Protein AF-A0A6B3MFP0-F1 (afdb_monomer_lite)

Structure (mmCIF, N/CA/C/O backbone):
data_AF-A0A6B3MFP0-F1
#
_entry.id   AF-A0A6B3MFP0-F1
#
loop_
_atom_site.group_PDB
_atom_site.id
_atom_site.type_symbol
_atom_site.label_atom_id
_atom_site.label_alt_id
_atom_site.label_comp_id
_atom_site.label_asym_id
_atom_site.label_entity_id
_atom_site.label_seq_id
_atom_site.pdbx_PDB_ins_code
_atom_site.Cartn_x
_atom_site.Cartn_y
_atom_site.Cartn_z
_atom_site.occupancy
_atom_site.B_iso_or_equiv
_atom_site.auth_seq_id
_atom_site.auth_comp_id
_atom_site.auth_asym_id
_atom_site.auth_atom_id
_atom_site.pdbx_PDB_model_num
ATOM 1 N N . MET A 1 1 ? 20.778 16.431 -3.610 1.00 62.56 1 MET A N 1
ATOM 2 C CA . MET A 1 1 ? 19.532 15.793 -4.105 1.00 62.56 1 MET A CA 1
ATOM 3 C C . MET A 1 1 ? 19.276 14.411 -3.496 1.00 62.56 1 MET A C 1
ATOM 5 O O . MET A 1 1 ? 18.129 14.142 -3.174 1.00 62.56 1 MET A O 1
ATOM 9 N N . ALA A 1 2 ? 20.296 13.575 -3.245 1.00 68.88 2 ALA A N 1
ATOM 10 C CA . ALA A 1 2 ? 20.121 12.235 -2.655 1.00 68.88 2 ALA A CA 1
ATOM 11 C C . ALA A 1 2 ? 19.381 12.202 -1.294 1.00 68.88 2 ALA A C 1
ATOM 13 O O . ALA A 1 2 ? 18.531 11.345 -1.082 1.00 68.88 2 ALA A O 1
ATOM 14 N N . CYS A 1 3 ? 19.629 13.173 -0.405 1.00 76.38 3 CYS A N 1
ATOM 15 C CA . CYS A 1 3 ? 18.988 13.218 0.919 1.00 76.38 3 CYS A CA 1
ATOM 16 C C . CYS A 1 3 ? 17.456 13.414 0.845 1.00 76.38 3 CYS A C 1
ATOM 18 O O . CYS A 1 3 ? 16.706 12.756 1.558 1.00 76.38 3 CYS A O 1
ATOM 20 N N . LEU A 1 4 ? 16.974 14.260 -0.075 1.00 81.56 4 LEU A N 1
ATOM 21 C CA . LEU A 1 4 ? 15.541 14.548 -0.231 1.00 81.56 4 LEU A CA 1
ATOM 22 C C . LEU A 1 4 ? 14.772 13.339 -0.783 1.00 81.56 4 LEU A C 1
ATOM 24 O O . LEU A 1 4 ? 13.677 13.033 -0.318 1.00 81.56 4 LEU A O 1
ATOM 28 N N . VAL A 1 5 ? 15.385 12.609 -1.718 1.00 82.81 5 VAL A N 1
ATOM 29 C CA . VAL A 1 5 ? 14.838 11.358 -2.262 1.00 82.81 5 VAL A CA 1
ATOM 30 C C . VAL A 1 5 ? 14.714 10.305 -1.160 1.00 82.81 5 VAL A C 1
ATOM 32 O O . VAL A 1 5 ? 13.679 9.657 -1.037 1.00 82.81 5 VAL A O 1
ATOM 35 N N . GLN A 1 6 ? 15.729 10.172 -0.307 1.00 85.12 6 GLN A N 1
ATOM 36 C CA . GLN A 1 6 ? 15.724 9.190 0.775 1.00 85.12 6 GLN A CA 1
ATOM 37 C C . GLN A 1 6 ? 14.666 9.490 1.848 1.00 85.12 6 GLN A C 1
ATOM 39 O O . GLN A 1 6 ? 13.981 8.573 2.300 1.00 85.12 6 GLN A O 1
ATOM 44 N N . ILE A 1 7 ? 14.471 10.766 2.203 1.00 86.31 7 ILE A N 1
ATOM 45 C CA . ILE A 1 7 ? 13.395 11.192 3.114 1.00 86.31 7 ILE A CA 1
ATOM 46 C C . ILE A 1 7 ? 12.025 10.863 2.516 1.00 86.31 7 ILE A C 1
ATOM 48 O O . ILE A 1 7 ? 11.166 10.332 3.217 1.00 86.31 7 ILE A O 1
ATOM 52 N N . PHE A 1 8 ? 11.830 11.124 1.220 1.00 88.31 8 PHE A N 1
ATOM 53 C CA . PHE A 1 8 ? 10.579 10.807 0.536 1.00 88.31 8 PHE A CA 1
ATOM 54 C C . PHE A 1 8 ? 10.277 9.301 0.560 1.00 88.31 8 PHE A C 1
ATOM 56 O O . PHE A 1 8 ? 9.171 8.908 0.921 1.00 88.31 8 PHE A O 1
ATOM 63 N N . TYR A 1 9 ? 11.262 8.449 0.255 1.00 83.81 9 TYR A N 1
ATOM 64 C CA . TYR A 1 9 ? 11.086 6.993 0.307 1.00 83.81 9 TYR A CA 1
ATOM 65 C C . TYR A 1 9 ? 10.805 6.479 1.721 1.00 83.81 9 TYR A C 1
ATOM 67 O O . TYR A 1 9 ? 9.913 5.653 1.897 1.00 83.81 9 TYR A O 1
ATOM 75 N N . LEU A 1 10 ? 11.517 6.976 2.737 1.00 85.62 10 LEU A N 1
ATOM 76 C CA . LEU A 1 10 ? 11.270 6.593 4.131 1.00 85.62 10 LEU A CA 1
ATOM 77 C C . LEU A 1 10 ? 9.877 7.020 4.602 1.00 85.62 10 LEU A C 1
ATOM 79 O O . LEU A 1 10 ? 9.187 6.230 5.243 1.00 85.62 10 LEU A O 1
ATOM 83 N N . ALA A 1 11 ? 9.444 8.235 4.256 1.00 86.56 11 ALA A N 1
ATOM 84 C CA . ALA A 1 11 ? 8.104 8.719 4.571 1.00 86.56 11 ALA A CA 1
ATOM 85 C C . ALA A 1 11 ? 7.024 7.892 3.863 1.00 86.56 11 ALA A C 1
ATOM 87 O O . ALA A 1 11 ? 6.022 7.537 4.480 1.00 86.56 11 ALA A O 1
ATOM 88 N N . LEU A 1 12 ? 7.249 7.533 2.595 1.00 84.44 12 LEU A N 1
ATOM 89 C CA . LEU A 1 12 ? 6.355 6.674 1.826 1.00 84.44 12 LEU A CA 1
ATOM 90 C C . LEU A 1 12 ? 6.231 5.293 2.486 1.00 84.44 12 LEU A C 1
ATOM 92 O O . LEU A 1 12 ? 5.123 4.877 2.814 1.00 84.44 12 LEU A O 1
ATOM 96 N N . ILE A 1 13 ? 7.355 4.617 2.754 1.00 84.44 13 ILE A N 1
ATOM 97 C CA . ILE A 1 13 ? 7.388 3.298 3.410 1.00 84.44 13 ILE A CA 1
ATOM 98 C C . ILE A 1 13 ? 6.732 3.362 4.794 1.00 84.44 13 ILE A C 1
ATOM 100 O O . ILE A 1 13 ? 5.915 2.505 5.121 1.00 84.44 13 ILE A O 1
ATOM 104 N N . GLY A 1 14 ? 7.041 4.390 5.588 1.00 84.19 14 GLY A N 1
ATOM 105 C CA . GLY A 1 14 ? 6.424 4.608 6.895 1.00 84.19 14 GLY A CA 1
ATOM 106 C C . GLY A 1 14 ? 4.910 4.800 6.799 1.00 84.19 14 GLY A C 1
ATOM 107 O O . GLY A 1 14 ? 4.167 4.186 7.560 1.00 84.19 14 GLY A O 1
ATOM 108 N N . GLY A 1 15 ? 4.441 5.581 5.823 1.00 84.06 15 GLY A N 1
ATOM 109 C CA . GLY A 1 15 ? 3.018 5.754 5.535 1.00 84.06 15 GLY A CA 1
ATOM 110 C C . GLY A 1 15 ? 2.335 4.441 5.150 1.00 84.06 15 GLY A C 1
ATOM 111 O O . GLY A 1 15 ? 1.290 4.121 5.711 1.00 84.06 15 GLY A O 1
ATOM 112 N N . LEU A 1 16 ? 2.947 3.647 4.263 1.00 81.31 16 LEU A N 1
ATOM 113 C CA . LEU A 1 16 ? 2.436 2.326 3.874 1.00 81.31 16 LEU A CA 1
ATOM 114 C C . LEU A 1 16 ? 2.375 1.353 5.064 1.00 81.31 16 LEU A C 1
ATOM 116 O O . LEU A 1 16 ? 1.414 0.604 5.214 1.00 81.31 16 LEU A O 1
ATOM 120 N N . LEU A 1 17 ? 3.382 1.377 5.937 1.00 83.25 17 LEU A N 1
ATOM 121 C CA . LEU A 1 17 ? 3.442 0.500 7.104 1.00 83.25 17 LEU A CA 1
ATOM 122 C C . LEU A 1 17 ? 2.422 0.897 8.181 1.00 83.25 17 LEU A C 1
ATOM 124 O O . LEU A 1 17 ? 1.833 0.035 8.834 1.00 83.25 17 LEU A O 1
ATOM 128 N N . LEU A 1 18 ? 2.190 2.196 8.372 1.00 85.12 18 LEU A N 1
ATOM 129 C CA . LEU A 1 18 ? 1.334 2.711 9.441 1.00 85.12 18 LEU A CA 1
ATOM 130 C C . LEU A 1 18 ? -0.132 2.881 9.036 1.00 85.12 18 LEU A C 1
ATOM 132 O O . LEU A 1 18 ? -0.965 3.102 9.911 1.00 85.12 18 LEU A O 1
ATOM 136 N N . PHE A 1 19 ? -0.470 2.747 7.753 1.00 84.75 19 PHE A N 1
ATOM 137 C CA . PHE A 1 19 ? -1.826 2.979 7.258 1.00 84.75 19 PHE A CA 1
ATOM 138 C C . PHE A 1 19 ? -2.885 2.120 7.971 1.00 84.75 19 PHE A C 1
ATOM 140 O O . PHE A 1 19 ? -3.833 2.654 8.547 1.00 84.75 19 PHE A O 1
ATOM 147 N N . GLY A 1 20 ? -2.696 0.798 8.013 1.00 81.38 20 GLY A N 1
ATOM 148 C CA . GLY A 1 20 ? -3.598 -0.127 8.705 1.00 81.38 20 GLY A CA 1
ATOM 149 C C . GLY A 1 20 ? -3.741 0.138 10.213 1.00 81.38 20 GLY A C 1
ATOM 150 O O . GLY A 1 20 ? -4.869 0.330 10.680 1.00 81.38 20 GLY A O 1
ATOM 151 N N . PRO A 1 21 ? -2.651 0.194 11.006 1.00 80.31 21 PRO A N 1
ATOM 152 C CA . PRO A 1 21 ? -2.760 0.471 12.438 1.00 80.31 21 PRO A CA 1
ATOM 153 C C . PRO A 1 21 ? -3.298 1.878 12.737 1.00 80.31 21 PRO A C 1
ATOM 155 O O . PRO A 1 21 ? -4.040 2.040 13.705 1.00 80.31 21 PRO A O 1
ATOM 158 N N . ALA A 1 22 ? -3.012 2.885 11.904 1.00 85.69 22 ALA A N 1
ATOM 159 C CA . ALA A 1 22 ? -3.589 4.219 12.062 1.00 85.69 22 ALA A CA 1
ATOM 160 C C . ALA A 1 22 ? -5.120 4.190 11.935 1.00 85.69 22 ALA A C 1
ATOM 162 O O . ALA A 1 22 ? -5.812 4.754 12.784 1.00 85.69 22 ALA A O 1
ATOM 163 N N . LEU A 1 23 ? -5.663 3.473 10.942 1.00 80.06 23 LEU A N 1
ATOM 164 C CA . LEU A 1 23 ? -7.112 3.298 10.788 1.00 80.06 23 LEU A CA 1
ATOM 165 C C . LEU A 1 23 ? -7.744 2.605 12.003 1.00 80.06 23 LEU A C 1
ATOM 167 O O . LEU A 1 23 ? -8.809 3.023 12.464 1.00 80.06 23 LEU A O 1
ATOM 171 N N . ALA A 1 24 ? -7.082 1.587 12.561 1.00 82.06 24 ALA A N 1
ATOM 172 C CA . ALA A 1 24 ? -7.558 0.911 13.766 1.00 82.06 24 ALA A CA 1
ATOM 173 C C . ALA A 1 24 ? -7.598 1.853 14.982 1.00 82.06 24 ALA A C 1
ATOM 175 O O . ALA A 1 24 ? -8.607 1.906 15.686 1.00 82.06 24 ALA A O 1
ATOM 176 N N . VAL A 1 25 ? -6.543 2.647 15.204 1.00 83.38 25 VAL A N 1
ATOM 177 C CA . VAL A 1 25 ? -6.499 3.626 16.305 1.00 83.38 25 VAL A CA 1
ATOM 178 C C . VAL A 1 25 ? -7.602 4.675 16.154 1.00 83.38 25 VAL A C 1
ATOM 180 O O . VAL A 1 25 ? -8.296 4.972 17.127 1.00 83.38 25 VAL A O 1
ATOM 183 N N . ILE A 1 26 ? -7.813 5.196 14.943 1.00 82.06 26 ILE A N 1
ATOM 184 C CA . ILE A 1 26 ? -8.884 6.158 14.641 1.00 82.06 26 ILE A CA 1
ATOM 185 C C . ILE A 1 26 ? -10.253 5.547 14.974 1.00 82.06 26 ILE A C 1
ATOM 187 O O . ILE A 1 26 ? -11.048 6.165 15.679 1.00 82.06 26 ILE A O 1
ATOM 191 N N . ALA A 1 27 ? -10.515 4.309 14.550 1.00 77.75 27 ALA A N 1
ATOM 192 C CA . ALA A 1 27 ? -11.785 3.631 14.810 1.00 77.75 27 ALA A CA 1
ATOM 193 C C . ALA A 1 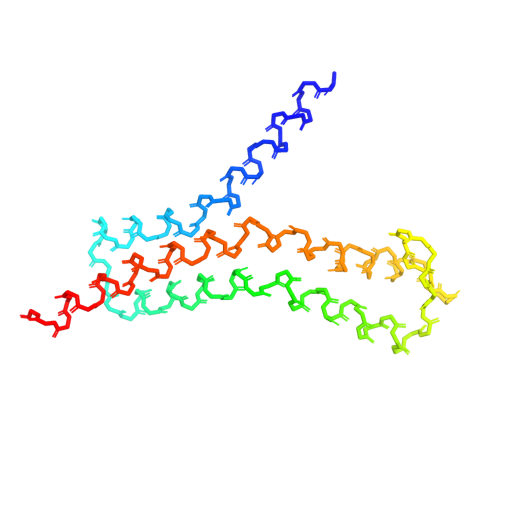27 ? -12.064 3.390 16.306 1.00 77.75 27 ALA A C 1
ATOM 195 O O . ALA A 1 27 ? -13.224 3.448 16.731 1.00 77.75 27 ALA A O 1
ATOM 196 N N . ILE A 1 28 ? -11.017 3.126 17.098 1.00 76.62 28 ILE A N 1
ATOM 197 C CA . ILE A 1 28 ? -11.102 2.970 18.557 1.00 76.62 28 ILE A CA 1
ATOM 198 C C . ILE A 1 28 ? -11.386 4.322 19.217 1.00 76.62 28 ILE A C 1
ATOM 200 O O . ILE A 1 28 ? -12.313 4.435 20.017 1.00 76.62 28 ILE A O 1
ATOM 204 N N . LYS A 1 29 ? -10.610 5.356 18.870 1.00 81.31 29 LYS A N 1
ATOM 205 C CA . LYS A 1 29 ? -10.684 6.680 19.507 1.00 81.31 29 LYS A CA 1
ATOM 206 C C . LYS A 1 29 ? -11.976 7.429 19.188 1.00 81.31 29 LYS A C 1
ATOM 208 O O . LYS A 1 29 ? -12.506 8.095 20.069 1.00 81.31 29 LYS A O 1
ATOM 213 N N . LEU A 1 30 ? -12.493 7.311 17.965 1.00 73.50 30 LEU A N 1
ATOM 214 C CA . LEU A 1 30 ? -13.695 8.029 17.527 1.00 73.50 30 LEU A CA 1
ATOM 215 C C . LEU A 1 30 ? -15.012 7.287 17.808 1.00 73.50 30 LEU A C 1
ATOM 217 O O . LEU A 1 30 ? -16.059 7.738 17.354 1.00 73.50 30 LEU A O 1
ATOM 221 N N . ALA A 1 31 ? -14.987 6.163 18.539 1.00 69.69 31 ALA A N 1
ATOM 222 C CA . ALA A 1 31 ? -16.181 5.376 18.878 1.00 69.69 31 ALA A CA 1
ATOM 223 C C . ALA A 1 31 ? -17.111 5.126 17.670 1.00 69.69 31 ALA A C 1
ATOM 225 O O . ALA A 1 31 ? -18.336 5.138 17.792 1.00 69.69 31 ALA A O 1
ATOM 226 N N . LEU A 1 32 ? -16.511 4.892 16.496 1.00 73.50 32 LEU A N 1
ATOM 227 C CA . LEU A 1 32 ? -17.220 4.823 15.222 1.00 73.50 32 LEU A CA 1
ATOM 228 C C . LEU A 1 32 ? -18.345 3.781 15.251 1.00 73.50 32 LEU A C 1
ATOM 230 O O . LEU A 1 32 ? -18.211 2.710 15.865 1.00 73.50 32 LEU A O 1
ATOM 234 N N . ALA A 1 33 ? -19.435 4.089 14.545 1.00 80.69 33 ALA A N 1
ATOM 235 C CA . ALA A 1 33 ? -20.560 3.181 14.389 1.00 80.69 33 ALA A CA 1
ATOM 236 C C . ALA A 1 33 ? -20.092 1.835 13.808 1.00 80.69 33 ALA A C 1
ATOM 238 O O . ALA A 1 33 ? -19.215 1.780 12.942 1.00 80.69 33 ALA A O 1
ATOM 239 N N . THR A 1 34 ? -20.698 0.742 14.276 1.00 82.25 34 THR A N 1
ATOM 240 C CA . THR A 1 34 ? -20.410 -0.632 13.839 1.00 82.25 34 THR A CA 1
ATOM 241 C C . THR A 1 34 ? -20.337 -0.801 12.311 1.00 82.25 34 THR A C 1
ATOM 243 O O . THR A 1 34 ? -19.355 -1.390 11.858 1.00 82.25 34 THR A O 1
ATOM 246 N N . PRO A 1 35 ? -21.258 -0.249 11.486 1.00 84.06 35 PRO A N 1
ATOM 247 C CA . PRO A 1 35 ? -21.147 -0.373 10.028 1.00 84.06 35 PRO A CA 1
ATOM 248 C C . PRO A 1 35 ? -19.885 0.285 9.454 1.00 84.06 35 PRO A C 1
ATOM 250 O O . PRO A 1 35 ? -19.285 -0.246 8.524 1.00 84.06 35 PRO A O 1
ATOM 253 N N . VAL A 1 36 ? -19.422 1.397 10.034 1.00 85.62 36 VAL A N 1
ATOM 254 C CA . VAL A 1 36 ? -18.214 2.091 9.560 1.00 85.62 36 VAL A CA 1
ATOM 255 C C . VAL A 1 36 ? -16.956 1.293 9.904 1.00 85.62 36 VAL A C 1
ATOM 257 O O . VAL A 1 36 ? -16.026 1.239 9.107 1.00 85.62 36 VAL A O 1
ATOM 260 N N . LYS A 1 37 ? -16.932 0.607 11.052 1.00 85.00 37 LYS A N 1
ATOM 261 C CA . LYS A 1 37 ? -15.832 -0.303 11.421 1.00 85.00 37 LYS A CA 1
ATOM 262 C C . LYS A 1 37 ? -15.724 -1.492 10.467 1.00 85.00 37 LYS A C 1
ATOM 264 O O . LYS A 1 37 ? -14.616 -1.857 10.089 1.00 85.00 37 LYS A O 1
ATOM 269 N N . VAL A 1 38 ? -16.856 -2.061 10.048 1.00 85.56 38 VAL A N 1
ATOM 270 C CA . VAL A 1 38 ? -16.889 -3.132 9.035 1.00 85.56 38 VAL A CA 1
ATOM 271 C C . VAL A 1 38 ? -16.431 -2.607 7.672 1.00 85.56 38 VAL A C 1
ATOM 273 O O . VAL A 1 38 ? -15.651 -3.266 6.990 1.00 85.56 38 VAL A O 1
ATOM 276 N N . PHE A 1 39 ? -16.839 -1.394 7.298 1.00 88.69 39 PHE A N 1
ATOM 277 C CA . PHE A 1 39 ? -16.363 -0.749 6.074 1.00 88.69 39 PHE A CA 1
ATOM 278 C C . PHE A 1 39 ? -14.840 -0.517 6.091 1.00 88.69 39 PHE A C 1
ATOM 280 O O . PHE A 1 39 ? -14.148 -0.868 5.137 1.00 88.69 39 PHE A O 1
ATOM 287 N N . LEU A 1 40 ? -14.299 -0.014 7.206 1.00 86.75 40 LEU A N 1
ATOM 288 C CA . LEU A 1 40 ? -12.856 0.152 7.425 1.00 86.75 40 LEU A CA 1
ATOM 289 C C . LEU A 1 40 ? -12.101 -1.180 7.379 1.00 86.75 40 LEU A C 1
ATOM 291 O O . LEU A 1 40 ? -11.007 -1.240 6.824 1.00 86.75 40 LEU A O 1
ATOM 295 N N . LEU A 1 41 ? -12.690 -2.248 7.923 1.00 88.19 41 LEU A N 1
ATOM 296 C CA . LEU A 1 41 ? -12.121 -3.593 7.853 1.00 88.19 41 LEU A CA 1
ATOM 297 C C . LEU A 1 41 ? -11.991 -4.044 6.395 1.00 88.19 41 LEU A C 1
ATOM 299 O O . LEU A 1 41 ? -10.935 -4.529 5.996 1.00 88.19 41 LEU A O 1
ATOM 303 N N . GLY A 1 42 ? -13.030 -3.811 5.588 1.00 88.12 42 GLY A N 1
ATOM 304 C CA . GLY A 1 42 ? -12.985 -4.032 4.146 1.00 88.12 42 GLY A CA 1
ATOM 305 C C . GLY A 1 42 ? -11.834 -3.270 3.488 1.00 88.12 42 GLY A C 1
ATOM 306 O O . GLY A 1 42 ? -11.041 -3.874 2.772 1.00 88.12 42 GLY A O 1
ATOM 307 N N . ILE A 1 43 ? -11.683 -1.975 3.786 1.00 89.69 43 ILE A N 1
ATOM 308 C CA . ILE A 1 43 ? -10.580 -1.154 3.258 1.00 89.69 43 ILE A CA 1
ATOM 309 C C . ILE A 1 43 ? -9.213 -1.735 3.644 1.00 89.69 43 ILE A C 1
ATOM 311 O O . ILE A 1 43 ? -8.351 -1.834 2.776 1.00 89.69 43 ILE A O 1
ATOM 315 N N . CYS A 1 44 ? -9.006 -2.159 4.895 1.00 88.06 44 CYS A N 1
ATOM 316 C CA . CYS A 1 44 ? -7.745 -2.777 5.328 1.00 88.06 44 CYS A CA 1
ATOM 317 C C . CYS A 1 44 ? -7.428 -4.067 4.556 1.00 88.06 44 CYS A C 1
ATOM 319 O O . CYS A 1 44 ? -6.284 -4.273 4.146 1.00 88.06 44 CYS A O 1
ATOM 321 N N . VAL A 1 45 ? -8.433 -4.917 4.324 1.00 89.75 45 VAL A N 1
ATOM 322 C CA . VAL A 1 45 ? -8.271 -6.149 3.536 1.00 89.75 45 VAL A CA 1
ATOM 323 C C . VAL A 1 45 ? -7.956 -5.817 2.078 1.00 89.75 45 VAL A C 1
ATOM 325 O O . VAL A 1 45 ? -6.968 -6.311 1.538 1.00 89.75 45 VAL A O 1
ATOM 328 N N . PHE A 1 46 ? -8.738 -4.940 1.444 1.00 90.62 46 PHE A N 1
ATOM 329 C CA . PHE A 1 46 ? -8.490 -4.514 0.065 1.00 90.62 46 PHE A CA 1
ATOM 330 C C . PHE A 1 46 ? -7.109 -3.883 -0.097 1.00 90.62 46 PHE A C 1
ATOM 332 O O . PHE A 1 46 ? -6.402 -4.201 -1.050 1.00 90.62 46 PHE A O 1
ATOM 339 N N . TYR A 1 47 ? -6.695 -3.047 0.853 1.00 88.31 47 TYR A N 1
ATOM 340 C CA . TYR A 1 47 ? -5.374 -2.436 0.881 1.00 88.31 47 TYR A CA 1
ATOM 341 C C . TYR A 1 47 ? -4.257 -3.487 0.884 1.00 88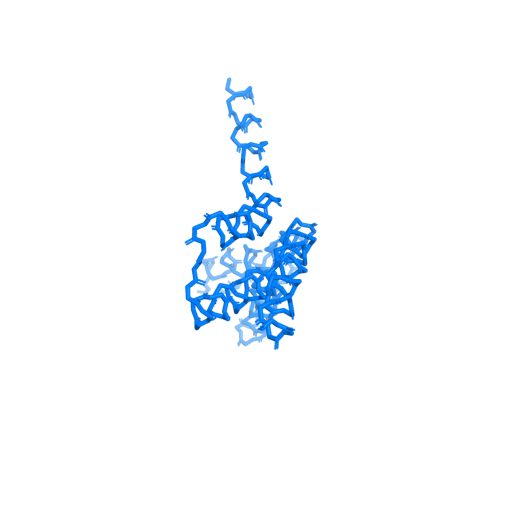.31 47 TYR A C 1
ATOM 343 O O . TYR A 1 47 ? -3.364 -3.419 0.040 1.00 88.31 47 TYR A O 1
ATOM 351 N N . GLY A 1 48 ? -4.342 -4.497 1.756 1.00 87.50 48 GLY A N 1
ATOM 352 C CA . GLY A 1 48 ? -3.334 -5.557 1.847 1.00 87.50 48 GLY A CA 1
ATOM 353 C C . GLY A 1 48 ? -3.251 -6.464 0.611 1.00 87.50 48 GLY A C 1
ATOM 354 O O . GLY A 1 48 ? -2.158 -6.880 0.235 1.00 87.50 48 GLY A O 1
ATOM 355 N N . ILE A 1 49 ? -4.379 -6.761 -0.045 1.00 90.12 49 ILE A N 1
ATOM 356 C CA . ILE A 1 49 ? -4.410 -7.667 -1.213 1.00 90.12 49 ILE A CA 1
ATOM 357 C C . ILE A 1 49 ? -4.188 -6.898 -2.534 1.00 90.12 49 ILE A C 1
ATOM 359 O O . ILE A 1 49 ? -3.754 -7.479 -3.528 1.00 90.12 49 ILE A O 1
ATOM 363 N N . SER A 1 50 ? -4.407 -5.578 -2.562 1.00 90.69 50 SER A N 1
ATOM 364 C CA . SER A 1 50 ? -4.219 -4.736 -3.754 1.00 90.69 50 SER A CA 1
ATOM 365 C C . SER A 1 50 ? -2.897 -4.936 -4.522 1.00 90.69 50 SER A C 1
ATOM 367 O O . SER A 1 50 ? -2.979 -5.090 -5.743 1.00 90.69 50 SER A O 1
ATOM 369 N N . PRO A 1 51 ? -1.697 -5.015 -3.901 1.00 88.25 51 PRO A N 1
ATOM 370 C CA . PRO A 1 51 ? -0.458 -5.253 -4.650 1.00 88.25 51 PRO A CA 1
ATOM 371 C C . PRO A 1 51 ? -0.435 -6.616 -5.348 1.00 88.25 51 PRO A C 1
ATOM 373 O O . PRO A 1 51 ? 0.112 -6.732 -6.443 1.00 88.25 51 PRO A O 1
ATOM 376 N N . LEU A 1 52 ? -1.061 -7.638 -4.754 1.00 90.44 52 LEU A N 1
ATOM 377 C CA . LEU A 1 52 ? -1.201 -8.955 -5.375 1.00 90.44 52 LEU A CA 1
ATOM 378 C C . LEU A 1 52 ? -2.171 -8.908 -6.558 1.00 90.44 52 LEU A C 1
ATOM 380 O O . LEU A 1 52 ? -1.860 -9.472 -7.605 1.00 90.44 52 LEU A O 1
ATOM 384 N N . LEU A 1 53 ? -3.315 -8.221 -6.423 1.00 91.31 53 LEU A N 1
ATOM 385 C CA . LEU A 1 53 ? -4.255 -8.054 -7.540 1.00 91.31 53 LEU A CA 1
ATOM 386 C C . LEU A 1 53 ? -3.609 -7.306 -8.704 1.00 91.31 53 LEU A C 1
ATOM 388 O O . LEU A 1 53 ? -3.784 -7.707 -9.852 1.00 91.31 53 LEU A O 1
ATOM 392 N N . LEU A 1 54 ? -2.859 -6.239 -8.419 1.00 91.62 54 LEU A N 1
ATOM 393 C CA . LEU A 1 54 ? -2.153 -5.477 -9.446 1.00 91.62 54 LEU A CA 1
ATOM 394 C C . LEU A 1 54 ? -1.113 -6.341 -10.157 1.00 91.62 54 LEU A C 1
ATOM 396 O O . LEU A 1 54 ? -1.089 -6.357 -11.386 1.00 91.62 54 LEU A O 1
ATOM 400 N N . ALA A 1 55 ? -0.319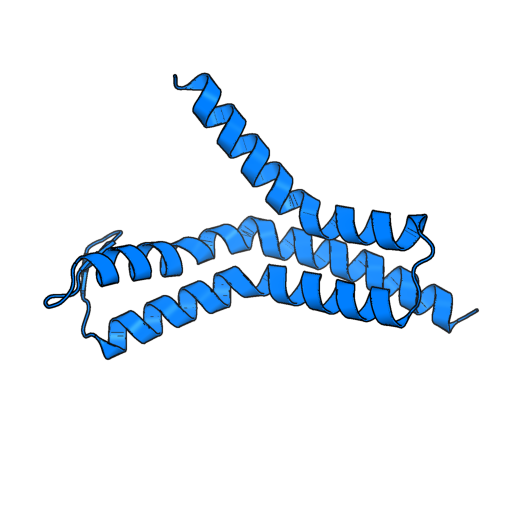 -7.113 -9.415 1.00 91.12 55 ALA A N 1
ATOM 401 C CA . ALA A 1 55 ? 0.682 -7.991 -10.009 1.00 91.12 55 ALA A CA 1
ATOM 402 C C . ALA A 1 55 ? 0.051 -9.103 -10.857 1.00 91.12 55 ALA A C 1
ATOM 404 O O . ALA A 1 55 ? 0.487 -9.353 -11.982 1.00 91.12 55 ALA A O 1
ATOM 405 N N . TRP A 1 56 ? -1.020 -9.729 -10.363 1.00 92.44 56 TRP A N 1
ATOM 406 C CA . TRP A 1 56 ? -1.772 -10.730 -11.119 1.00 92.44 56 TRP A CA 1
ATOM 407 C C . TRP A 1 56 ? -2.396 -10.134 -12.385 1.00 92.44 56 TRP A C 1
ATOM 409 O O . TRP A 1 56 ? -2.325 -10.731 -13.464 1.00 92.44 56 TRP A O 1
ATOM 419 N N . GLY A 1 57 ? -2.994 -8.947 -12.264 1.00 91.88 57 GLY A N 1
ATOM 420 C CA . GLY A 1 57 ? -3.562 -8.198 -13.379 1.00 91.88 57 GLY A CA 1
ATOM 421 C C . GLY A 1 57 ? -2.505 -7.899 -14.437 1.00 91.88 57 GLY A C 1
ATOM 422 O O . GLY A 1 57 ? -2.699 -8.245 -15.598 1.00 91.88 57 GLY A O 1
ATOM 423 N N . GLY A 1 58 ? -1.350 -7.366 -14.030 1.00 90.38 58 GLY A N 1
ATOM 424 C CA . GLY A 1 58 ? -0.216 -7.098 -14.916 1.00 90.38 58 GLY A CA 1
ATOM 425 C C . GLY A 1 58 ? 0.246 -8.345 -15.672 1.00 90.38 58 GLY A C 1
ATOM 426 O O . GLY A 1 58 ? 0.350 -8.319 -16.896 1.00 90.38 58 GLY A O 1
ATOM 427 N N . LEU A 1 59 ? 0.429 -9.470 -14.975 1.00 89.81 59 LEU A N 1
ATOM 428 C CA . LEU A 1 59 ? 0.810 -10.745 -15.598 1.00 89.81 59 LEU A CA 1
ATOM 429 C C . LEU A 1 59 ? -0.248 -11.276 -16.574 1.00 89.81 59 LEU A C 1
ATOM 431 O O . LEU A 1 59 ? 0.091 -11.858 -17.606 1.00 89.81 59 LEU A O 1
ATOM 435 N N . SER A 1 60 ? -1.531 -11.091 -16.263 1.00 91.56 60 SER A N 1
ATOM 436 C CA . SER A 1 60 ? -2.629 -11.506 -17.144 1.00 91.56 60 SER A CA 1
ATOM 437 C C . SER A 1 60 ? -2.679 -10.645 -18.408 1.00 91.56 60 SER A C 1
ATOM 439 O O . SER A 1 60 ? -2.823 -11.181 -19.505 1.00 91.56 60 SER A O 1
ATOM 441 N N . LEU A 1 61 ? -2.474 -9.331 -18.272 1.00 89.19 61 LEU A N 1
ATOM 442 C CA . LEU A 1 61 ? -2.343 -8.414 -19.404 1.00 89.19 61 LEU A CA 1
ATOM 443 C C . LEU A 1 61 ? -1.120 -8.762 -20.262 1.00 89.19 61 LEU A C 1
ATOM 445 O O . LEU A 1 61 ? -1.240 -8.821 -21.481 1.00 89.19 61 LEU A O 1
ATOM 449 N N . ALA A 1 62 ? 0.027 -9.075 -19.651 1.00 88.81 62 ALA A N 1
ATOM 450 C CA . ALA A 1 62 ? 1.223 -9.493 -20.384 1.00 88.81 62 ALA A CA 1
ATOM 451 C C . ALA A 1 62 ? 0.945 -10.687 -21.308 1.00 88.81 62 ALA A C 1
ATOM 453 O O . ALA A 1 62 ? 1.373 -10.692 -22.460 1.00 88.81 62 ALA A O 1
ATOM 454 N N . LYS A 1 63 ? 0.185 -11.676 -20.817 1.00 88.44 63 LYS A N 1
ATOM 455 C CA . LYS A 1 63 ? -0.216 -12.851 -21.604 1.00 88.44 63 LYS A CA 1
ATOM 456 C C . LYS A 1 63 ? -1.177 -12.495 -22.735 1.00 88.44 63 LYS A C 1
ATOM 458 O O . LYS A 1 63 ? -0.993 -12.988 -23.840 1.00 88.44 63 LYS A O 1
ATOM 463 N N . LEU A 1 64 ? -2.177 -11.652 -22.466 1.00 90.25 64 LEU A N 1
ATOM 464 C CA . LEU A 1 64 ? -3.177 -11.240 -23.459 1.00 90.25 64 LEU A CA 1
ATOM 465 C C . LEU A 1 64 ? -2.564 -10.455 -24.624 1.00 90.25 64 LEU A C 1
ATOM 467 O O . LEU A 1 64 ? -2.984 -10.626 -25.762 1.00 90.25 64 LEU A O 1
ATOM 471 N N . PHE A 1 65 ? -1.565 -9.620 -24.343 1.00 88.69 65 PHE A N 1
ATOM 472 C CA . PHE A 1 65 ? -0.909 -8.769 -25.339 1.00 88.69 65 PHE A CA 1
ATOM 473 C C . PHE A 1 65 ? 0.427 -9.337 -25.841 1.00 88.69 65 PHE A C 1
ATOM 475 O O . PHE A 1 65 ? 1.203 -8.614 -26.461 1.00 88.69 65 PHE A O 1
ATOM 482 N N . HIS A 1 66 ? 0.713 -10.617 -25.562 1.00 87.88 66 HIS A N 1
ATOM 483 C CA . HIS A 1 66 ? 1.946 -11.304 -25.968 1.00 87.88 66 HIS A CA 1
ATOM 484 C C . HIS A 1 66 ? 3.236 -10.531 -25.624 1.00 87.88 66 HIS A C 1
ATOM 486 O O . HIS A 1 66 ? 4.228 -10.581 -26.353 1.00 87.88 66 HIS A O 1
ATOM 492 N N . CYS A 1 67 ? 3.233 -9.812 -24.499 1.00 86.62 67 CYS A N 1
ATOM 493 C CA . CYS A 1 67 ? 4.383 -9.037 -24.055 1.00 86.62 67 CYS A CA 1
ATOM 494 C C . CYS A 1 67 ? 5.485 -9.971 -23.537 1.00 86.62 67 CYS A C 1
ATOM 496 O O . CYS A 1 67 ? 5.224 -10.884 -22.750 1.00 86.62 67 CYS A O 1
ATOM 498 N N . GLN A 1 68 ? 6.730 -9.722 -23.938 1.00 87.50 68 GLN A N 1
ATOM 499 C CA . GLN A 1 68 ? 7.890 -10.465 -23.455 1.00 87.50 68 GLN A CA 1
ATOM 500 C C . GLN A 1 68 ? 8.460 -9.835 -22.186 1.00 87.50 68 GLN A C 1
ATOM 502 O O . GLN A 1 68 ? 8.553 -8.614 -22.058 1.00 87.50 68 GLN A O 1
ATOM 507 N N . ALA A 1 69 ? 8.874 -10.682 -21.245 1.00 84.56 69 ALA A N 1
ATOM 508 C CA . ALA A 1 69 ? 9.617 -10.255 -20.069 1.00 84.56 69 ALA A CA 1
ATOM 509 C C . ALA A 1 69 ? 11.103 -10.115 -20.432 1.00 84.56 69 ALA A C 1
ATOM 511 O O . ALA A 1 69 ? 11.794 -11.108 -20.656 1.00 84.56 69 ALA A O 1
ATOM 512 N N . SER A 1 70 ? 11.592 -8.881 -20.478 1.00 81.50 70 SER A N 1
ATOM 513 C CA . SER A 1 70 ? 13.003 -8.554 -20.654 1.00 81.50 70 SER A CA 1
ATOM 514 C C . SER A 1 70 ? 13.591 -8.160 -19.299 1.00 81.50 70 SER A C 1
ATOM 516 O O . SER A 1 70 ? 13.521 -7.001 -18.897 1.00 81.50 70 SER A O 1
ATOM 518 N N . SER A 1 71 ? 14.155 -9.150 -18.598 1.00 78.94 71 SER A N 1
ATOM 519 C CA . SER A 1 71 ? 14.794 -9.059 -17.271 1.00 78.94 71 SER A CA 1
ATOM 520 C C . SER A 1 71 ? 13.938 -8.423 -16.166 1.00 78.94 71 SER A C 1
ATOM 522 O O . SER A 1 71 ? 13.359 -9.140 -15.355 1.00 78.94 71 SER A O 1
ATOM 524 N N . ILE A 1 72 ? 13.872 -7.094 -16.122 1.00 79.44 72 ILE A N 1
ATOM 525 C CA . ILE A 1 72 ? 13.145 -6.302 -15.121 1.00 79.44 72 ILE A CA 1
ATOM 526 C C . ILE A 1 72 ? 11.972 -5.510 -15.714 1.00 79.44 72 ILE A C 1
ATOM 528 O O . ILE A 1 72 ? 11.227 -4.889 -14.960 1.00 79.44 72 ILE A O 1
ATOM 532 N N . THR A 1 73 ? 11.800 -5.513 -17.039 1.00 85.25 73 THR A N 1
ATOM 533 C CA . THR A 1 73 ? 10.723 -4.795 -17.732 1.00 85.25 73 THR A CA 1
ATOM 534 C C . THR A 1 73 ? 9.950 -5.710 -18.675 1.00 85.25 73 THR A C 1
ATOM 536 O O . THR A 1 73 ? 10.472 -6.678 -19.221 1.00 85.25 73 THR A O 1
ATOM 539 N N . PHE A 1 74 ? 8.676 -5.400 -18.880 1.00 86.12 74 PHE A N 1
ATOM 540 C CA . PHE A 1 74 ? 7.853 -6.017 -19.912 1.00 86.12 74 PHE A CA 1
ATOM 541 C C . PHE A 1 74 ? 7.910 -5.171 -21.180 1.00 86.12 74 PHE A C 1
ATOM 543 O O . PHE A 1 74 ? 7.713 -3.956 -21.139 1.00 86.12 74 PHE A O 1
ATOM 550 N N . GLN A 1 75 ? 8.165 -5.820 -22.311 1.00 87.25 75 GLN A N 1
ATOM 551 C CA . GLN A 1 75 ? 8.160 -5.211 -23.634 1.00 87.25 75 GLN A CA 1
ATOM 552 C C . GLN A 1 75 ? 6.994 -5.780 -24.436 1.00 87.25 75 GLN A C 1
ATOM 554 O O . GLN A 1 75 ? 6.904 -6.988 -24.646 1.00 87.25 75 GLN A O 1
ATOM 559 N N . CYS A 1 76 ? 6.094 -4.905 -24.876 1.00 87.19 76 CYS A N 1
ATOM 560 C CA . CYS A 1 76 ? 4.990 -5.275 -25.755 1.00 87.19 76 CYS A CA 1
ATOM 561 C C . CYS A 1 76 ? 5.308 -4.771 -27.172 1.00 87.19 76 CYS A C 1
ATOM 563 O O . CYS A 1 76 ? 5.625 -3.585 -27.307 1.00 87.19 76 CYS A O 1
ATOM 565 N N . PRO A 1 77 ? 5.231 -5.628 -28.207 1.00 81.19 77 PRO A N 1
ATOM 566 C CA . PRO A 1 77 ? 5.657 -5.285 -29.566 1.00 81.19 77 PRO A CA 1
ATOM 567 C C . PRO A 1 77 ? 4.834 -4.142 -30.176 1.00 81.19 77 PRO A C 1
ATOM 569 O O . PRO A 1 77 ? 5.393 -3.277 -30.843 1.00 81.19 77 PRO A O 1
ATOM 572 N N . ASP A 1 78 ? 3.533 -4.092 -29.883 1.00 81.50 78 ASP A N 1
ATOM 573 C CA . ASP A 1 78 ? 2.626 -3.097 -30.463 1.00 81.50 78 ASP A CA 1
ATOM 574 C C . ASP A 1 78 ? 2.524 -1.801 -29.642 1.00 81.50 78 ASP A C 1
ATOM 576 O O . ASP A 1 78 ? 2.121 -0.759 -30.160 1.00 81.50 78 ASP A O 1
ATOM 580 N N . GLN A 1 79 ? 2.829 -1.846 -28.337 1.00 85.94 79 GLN A N 1
ATOM 581 C CA . GLN A 1 79 ? 2.518 -0.756 -27.401 1.00 85.94 79 GLN A CA 1
ATOM 582 C C . GLN A 1 79 ? 3.563 -0.625 -26.276 1.00 85.94 79 GLN A C 1
ATOM 584 O O . GLN A 1 79 ? 3.416 -1.235 -25.212 1.00 85.94 79 GLN A O 1
ATOM 589 N N . PRO A 1 80 ? 4.596 0.225 -26.431 1.00 84.12 80 PRO A N 1
ATOM 590 C CA . PRO A 1 80 ? 5.656 0.362 -25.426 1.00 84.12 80 PRO A CA 1
ATOM 591 C C . PRO A 1 80 ? 5.157 0.949 -24.094 1.00 84.12 80 PRO A C 1
ATOM 593 O O . PRO A 1 80 ? 5.668 0.599 -23.029 1.00 84.12 80 PRO A O 1
ATOM 596 N N . TRP A 1 81 ? 4.123 1.798 -24.126 1.00 87.06 81 TRP A N 1
ATOM 597 C CA . TRP A 1 81 ? 3.508 2.354 -22.914 1.00 87.06 81 TRP A CA 1
ATOM 598 C C . TRP A 1 81 ? 2.855 1.265 -22.047 1.00 87.06 81 TRP A C 1
ATOM 600 O O . TRP A 1 81 ? 2.926 1.330 -20.818 1.00 87.06 81 TRP A O 1
ATOM 610 N N . LEU A 1 82 ? 2.278 0.239 -22.683 1.00 88.19 82 LEU A N 1
ATOM 611 C CA . LEU A 1 82 ? 1.623 -0.878 -22.011 1.00 88.19 82 LEU A CA 1
ATOM 612 C C . LEU A 1 82 ? 2.651 -1.756 -21.291 1.00 88.19 82 LEU A C 1
ATOM 614 O O . LEU A 1 82 ? 2.429 -2.163 -20.154 1.00 88.19 82 LEU A O 1
ATOM 618 N N . GLY A 1 83 ? 3.815 -1.966 -21.910 1.00 87.44 83 GLY A N 1
ATOM 619 C CA . GLY A 1 83 ? 4.935 -2.675 -21.291 1.00 87.44 83 GLY A CA 1
ATOM 620 C C . GLY A 1 83 ? 5.425 -1.997 -20.007 1.00 87.44 83 GLY A C 1
ATOM 621 O O . GLY A 1 83 ? 5.607 -2.656 -18.979 1.00 87.44 83 GLY A O 1
ATOM 622 N N . ASN A 1 84 ? 5.544 -0.664 -20.015 1.00 89.31 84 ASN A N 1
ATOM 623 C CA . ASN A 1 84 ? 5.901 0.091 -18.811 1.00 89.31 84 ASN A CA 1
ATOM 624 C C . ASN A 1 84 ? 4.818 -0.026 -17.723 1.00 89.31 84 ASN A C 1
ATOM 626 O O . ASN A 1 84 ? 5.135 -0.283 -16.564 1.00 89.31 84 ASN A O 1
ATO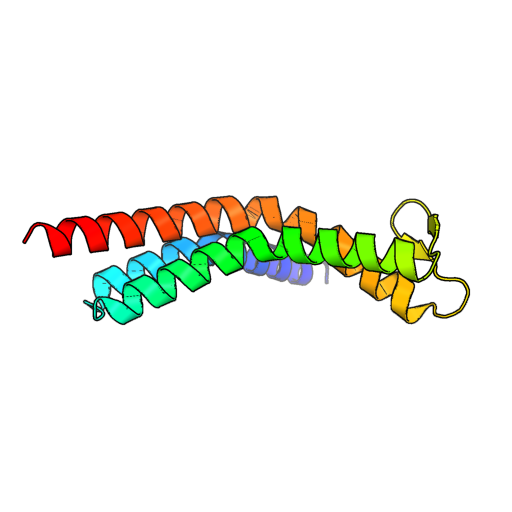M 630 N N . LEU A 1 85 ? 3.536 0.086 -18.089 1.00 89.69 85 LEU A N 1
ATOM 631 C CA . LEU A 1 85 ? 2.427 -0.077 -17.144 1.00 89.69 85 LEU A CA 1
ATOM 632 C C . LEU A 1 85 ? 2.425 -1.473 -16.499 1.00 89.69 85 LEU A C 1
ATOM 634 O O . LEU A 1 85 ? 2.371 -1.584 -15.276 1.00 89.69 85 LEU A O 1
ATOM 638 N N . ILE A 1 86 ? 2.548 -2.534 -17.301 1.00 90.38 86 ILE A N 1
ATOM 639 C CA . ILE A 1 86 ? 2.610 -3.924 -16.825 1.00 90.38 86 ILE A CA 1
ATOM 640 C C . ILE A 1 86 ? 3.820 -4.139 -15.911 1.00 90.38 86 ILE A C 1
ATOM 642 O O . ILE A 1 86 ? 3.712 -4.839 -14.902 1.00 90.38 86 ILE A O 1
ATOM 646 N N . THR A 1 87 ? 4.956 -3.515 -16.231 1.00 90.06 87 THR A N 1
ATOM 647 C CA . THR A 1 87 ? 6.150 -3.542 -15.379 1.00 90.06 87 THR A CA 1
ATOM 648 C C . THR A 1 87 ? 5.841 -2.975 -14.001 1.00 90.06 87 THR A C 1
ATOM 650 O O . THR A 1 87 ? 6.078 -3.653 -13.005 1.00 90.06 87 THR A O 1
ATOM 653 N N . TRP A 1 88 ? 5.239 -1.786 -13.929 1.00 88.62 88 TRP A N 1
ATOM 654 C CA . TRP A 1 88 ? 4.844 -1.167 -12.661 1.00 88.62 88 TRP A CA 1
ATOM 655 C C . TRP A 1 88 ? 3.809 -1.991 -11.893 1.00 88.62 88 TRP A C 1
ATOM 657 O O . TRP A 1 88 ? 3.957 -2.190 -10.688 1.00 88.62 88 TRP A O 1
ATOM 667 N N . MET A 1 89 ? 2.794 -2.519 -12.582 1.00 88.75 89 MET A N 1
ATOM 668 C CA . MET A 1 89 ? 1.776 -3.382 -11.975 1.00 88.75 89 MET A CA 1
ATOM 669 C C . MET A 1 89 ? 2.391 -4.653 -11.392 1.00 88.75 89 MET A C 1
ATOM 671 O O . MET A 1 89 ? 2.073 -5.033 -10.269 1.00 88.75 89 MET A O 1
ATOM 675 N N . THR A 1 90 ? 3.315 -5.280 -12.120 1.00 87.19 90 THR A N 1
ATOM 676 C CA . THR A 1 90 ? 4.025 -6.469 -11.645 1.00 87.19 90 THR A CA 1
ATOM 677 C C . THR A 1 90 ? 4.930 -6.110 -10.477 1.00 87.19 90 THR A C 1
ATOM 679 O O . THR A 1 90 ? 4.912 -6.803 -9.468 1.00 87.19 90 THR A O 1
ATOM 682 N N . PHE A 1 91 ? 5.669 -5.001 -10.550 1.00 87.50 91 PHE A N 1
ATOM 683 C CA . PHE A 1 91 ? 6.563 -4.548 -9.484 1.00 87.50 91 PHE A CA 1
ATOM 684 C C . PHE A 1 91 ? 5.820 -4.167 -8.194 1.00 87.50 91 PHE A C 1
ATOM 686 O O . PHE A 1 91 ? 6.392 -4.270 -7.109 1.00 87.50 91 PHE A O 1
ATOM 693 N N . ALA A 1 92 ? 4.528 -3.830 -8.280 1.00 87.12 92 ALA A N 1
ATOM 694 C CA . ALA A 1 92 ? 3.681 -3.550 -7.122 1.00 87.12 92 ALA A CA 1
ATOM 695 C C . ALA A 1 92 ? 3.647 -4.699 -6.095 1.00 87.12 92 ALA A C 1
ATOM 697 O O . ALA A 1 92 ? 3.421 -4.427 -4.916 1.00 87.12 92 ALA A O 1
ATOM 698 N N . HIS A 1 93 ? 3.943 -5.950 -6.486 1.00 86.12 93 HIS A N 1
ATOM 699 C CA . HIS A 1 93 ? 4.037 -7.073 -5.544 1.00 86.12 93 HIS A CA 1
ATOM 700 C C . HIS A 1 93 ? 5.060 -6.843 -4.420 1.00 86.12 93 HIS A C 1
ATOM 702 O O . HIS A 1 93 ? 4.849 -7.326 -3.314 1.00 86.12 93 HIS A O 1
ATOM 708 N N . TRP A 1 94 ? 6.126 -6.064 -4.644 1.00 85.50 94 TRP A N 1
ATOM 709 C CA . TRP A 1 94 ? 7.073 -5.697 -3.582 1.00 85.50 94 TRP A CA 1
ATOM 710 C C . TRP A 1 94 ? 6.407 -4.881 -2.471 1.00 85.50 94 TRP A C 1
ATOM 712 O O . TRP A 1 94 ? 6.762 -5.010 -1.300 1.00 85.50 94 TRP A O 1
ATOM 722 N N . GLY A 1 95 ? 5.384 -4.093 -2.811 1.00 84.12 95 GLY A N 1
ATOM 723 C CA . GLY A 1 95 ? 4.563 -3.371 -1.842 1.00 84.12 95 GLY A CA 1
ATOM 724 C C . GLY A 1 95 ? 3.793 -4.294 -0.894 1.00 84.12 95 GLY A C 1
ATOM 725 O O . GLY A 1 95 ? 3.430 -3.870 0.205 1.00 84.12 95 GLY A O 1
ATOM 726 N N . ALA A 1 96 ? 3.592 -5.567 -1.255 1.00 86.50 96 ALA A N 1
ATOM 727 C CA . ALA A 1 96 ? 2.956 -6.564 -0.396 1.00 86.50 96 ALA A CA 1
ATOM 728 C C . ALA A 1 96 ? 3.721 -6.772 0.921 1.00 86.50 96 ALA A C 1
ATOM 730 O O . ALA A 1 96 ? 3.101 -6.973 1.962 1.00 86.50 96 ALA A O 1
ATOM 731 N N . LEU A 1 97 ? 5.053 -6.627 0.911 1.00 86.12 97 LEU A N 1
ATOM 732 C CA . LEU A 1 97 ? 5.889 -6.758 2.111 1.00 86.12 97 LEU A CA 1
ATOM 733 C C . LEU A 1 97 ? 5.528 -5.750 3.208 1.00 86.12 97 LEU A C 1
ATOM 735 O O . LEU A 1 97 ? 5.685 -6.055 4.385 1.00 86.12 97 LEU A O 1
ATOM 739 N N . PHE A 1 98 ? 5.034 -4.567 2.837 1.00 86.94 98 PHE A N 1
ATOM 740 C CA . PHE A 1 98 ? 4.665 -3.512 3.786 1.00 86.94 98 PHE A CA 1
ATOM 741 C C . PHE A 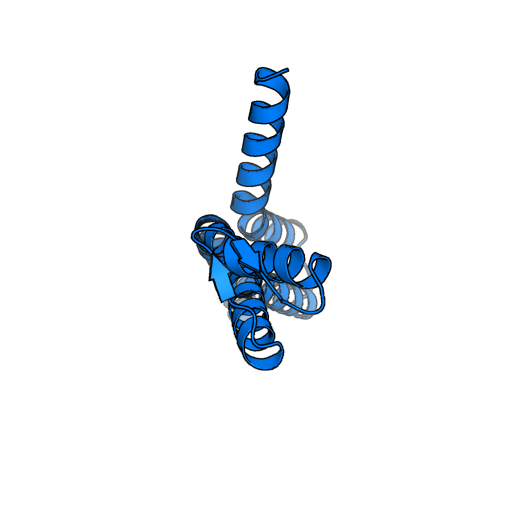1 98 ? 3.156 -3.464 4.035 1.00 86.94 98 PHE A C 1
ATOM 743 O O . PHE A 1 98 ? 2.706 -3.339 5.174 1.00 86.94 98 PHE A O 1
ATOM 750 N N . THR A 1 99 ? 2.366 -3.600 2.972 1.00 86.69 99 THR A N 1
ATOM 751 C CA . THR A 1 99 ? 0.901 -3.474 3.022 1.00 86.69 99 THR A CA 1
ATOM 752 C C . THR A 1 99 ? 0.222 -4.662 3.700 1.00 86.69 99 THR A C 1
ATOM 754 O O . THR A 1 99 ? -0.751 -4.448 4.419 1.00 86.69 99 THR A O 1
ATOM 757 N N . ILE A 1 100 ? 0.734 -5.893 3.546 1.00 88.06 100 ILE A N 1
ATOM 758 C CA . ILE A 1 100 ? 0.176 -7.086 4.204 1.00 88.06 100 ILE A CA 1
ATOM 759 C C . ILE A 1 100 ? 0.304 -6.996 5.731 1.00 88.06 100 ILE A C 1
ATOM 761 O O . ILE A 1 100 ? -0.732 -7.064 6.396 1.00 88.06 100 ILE A O 1
ATOM 765 N N . PRO A 1 101 ? 1.504 -6.825 6.330 1.00 86.19 101 PRO A N 1
ATOM 766 C CA . PRO A 1 101 ? 1.610 -6.724 7.784 1.00 86.19 101 PRO A CA 1
ATOM 767 C C . PRO A 1 101 ? 0.867 -5.499 8.328 1.00 86.19 101 PRO A C 1
ATOM 769 O O . PRO A 1 101 ? 0.223 -5.599 9.370 1.00 86.19 101 PRO A O 1
ATOM 772 N N . SER A 1 102 ? 0.873 -4.372 7.606 1.00 88.31 102 SER A N 1
ATOM 773 C CA . SER A 1 102 ? 0.094 -3.188 7.986 1.00 88.31 102 SER A CA 1
ATOM 774 C C . SER A 1 102 ? -1.411 -3.468 8.019 1.00 88.31 102 SER A C 1
ATOM 776 O O . SER A 1 102 ? -2.075 -3.229 9.031 1.00 88.31 102 SER A O 1
ATOM 778 N N . GLY A 1 103 ? -1.952 -4.022 6.930 1.00 86.75 103 GLY A N 1
ATOM 779 C CA . GLY A 1 103 ? -3.362 -4.375 6.809 1.00 86.75 103 GLY A CA 1
ATOM 780 C C . GLY A 1 103 ? -3.780 -5.403 7.856 1.00 86.75 103 GLY A C 1
ATOM 781 O O . GLY A 1 103 ? -4.826 -5.240 8.477 1.00 86.75 103 GLY A O 1
ATOM 782 N N . LEU A 1 104 ? -2.933 -6.401 8.131 1.00 89.62 104 LEU A N 1
ATOM 783 C CA . LEU A 1 104 ? -3.172 -7.409 9.164 1.00 89.62 104 LEU A CA 1
ATOM 784 C C . LEU A 1 104 ? -3.298 -6.778 10.557 1.00 89.62 104 LEU A C 1
ATOM 786 O O . LEU A 1 104 ? -4.256 -7.071 11.271 1.00 89.62 104 LEU A O 1
ATOM 790 N N . LEU A 1 105 ? -2.385 -5.874 10.928 1.00 88.25 105 LEU A N 1
ATOM 791 C CA . LEU A 1 105 ? -2.458 -5.142 12.197 1.00 88.25 105 LEU A CA 1
ATOM 792 C C . LEU A 1 105 ? -3.731 -4.286 12.290 1.00 88.25 105 LEU A C 1
ATOM 794 O O . LEU A 1 105 ? -4.394 -4.275 13.330 1.00 88.25 105 LEU A O 1
ATOM 798 N N . GLY A 1 106 ? -4.108 -3.619 11.195 1.00 87.88 106 GLY A N 1
ATOM 799 C CA . GLY A 1 106 ? -5.359 -2.864 11.105 1.00 87.88 106 GLY A CA 1
ATOM 800 C C . GLY A 1 106 ? -6.598 -3.745 11.298 1.00 87.88 106 GLY A C 1
ATOM 801 O O . GLY A 1 106 ? -7.491 -3.410 12.079 1.00 87.88 106 GLY A O 1
ATOM 802 N N . CYS A 1 107 ? -6.630 -4.907 10.640 1.00 89.44 107 CYS A N 1
ATOM 803 C CA . CYS A 1 107 ? -7.705 -5.887 10.767 1.00 89.44 107 CYS A CA 1
ATOM 804 C C . CYS A 1 107 ? -7.822 -6.426 12.193 1.00 89.44 107 CYS A C 1
ATOM 806 O O . CYS A 1 107 ? -8.925 -6.454 12.732 1.00 89.44 107 CYS A O 1
ATOM 808 N N . ILE A 1 108 ? -6.706 -6.802 12.828 1.00 88.81 108 ILE A N 1
ATOM 809 C CA . ILE A 1 108 ? -6.696 -7.296 14.212 1.00 88.81 108 ILE A CA 1
ATOM 810 C C . ILE A 1 108 ? -7.286 -6.242 15.158 1.00 88.81 108 ILE A C 1
ATOM 812 O O . ILE A 1 108 ? -8.175 -6.558 15.947 1.00 88.81 108 ILE A O 1
ATOM 816 N N . GLY A 1 109 ? -6.856 -4.981 15.050 1.00 86.12 109 GLY A N 1
ATOM 817 C CA . 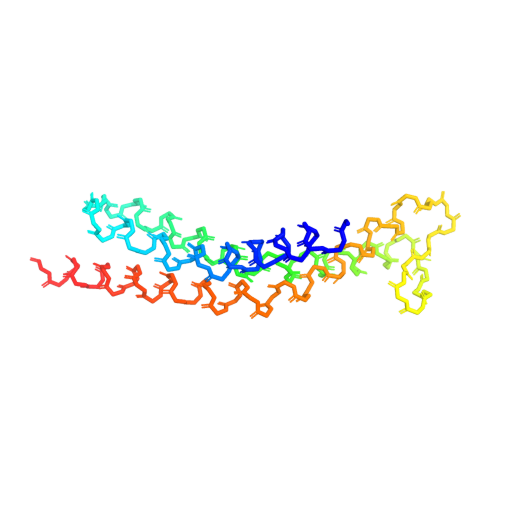GLY A 1 109 ? -7.366 -3.902 15.901 1.00 86.12 109 GLY A CA 1
ATOM 818 C C . GLY A 1 109 ? -8.869 -3.645 15.724 1.00 86.12 109 GLY A C 1
ATOM 819 O O . GLY A 1 109 ? -9.599 -3.476 16.706 1.00 86.12 109 GLY A O 1
ATOM 820 N N . LEU A 1 110 ? -9.358 -3.667 14.480 1.00 86.50 110 LEU A N 1
ATOM 821 C CA . LEU A 1 110 ? -10.784 -3.506 14.178 1.00 86.50 110 LEU A CA 1
ATOM 822 C C . LEU A 1 110 ? -11.620 -4.704 14.648 1.00 86.50 110 LEU A C 1
ATOM 824 O O . LEU A 1 110 ? -12.678 -4.499 15.242 1.00 86.50 110 LEU A O 1
ATOM 828 N N . LEU A 1 111 ? -11.141 -5.933 14.436 1.00 87.38 111 LEU A N 1
ATOM 829 C CA . LEU A 1 111 ? -11.812 -7.157 14.877 1.00 87.38 111 LEU A CA 1
ATOM 830 C C . LEU A 1 111 ? -11.922 -7.219 16.399 1.00 87.38 111 LEU A C 1
ATOM 832 O O . LEU A 1 111 ? -13.013 -7.452 16.905 1.00 87.38 111 LEU A O 1
ATOM 836 N N . LEU A 1 112 ? -10.845 -6.926 17.134 1.00 87.00 112 LEU A N 1
ATOM 837 C CA . LEU A 1 112 ? -10.885 -6.846 18.599 1.00 87.00 112 LEU A CA 1
ATOM 838 C C . LEU A 1 112 ? -11.931 -5.831 19.074 1.00 87.00 112 LEU A C 1
ATOM 840 O O . LEU A 1 112 ? -12.725 -6.117 19.967 1.00 87.00 112 LEU A O 1
ATOM 844 N N . THR A 1 113 ? -11.981 -4.663 18.433 1.00 85.50 113 THR A N 1
ATOM 845 C CA . THR A 1 113 ? -12.956 -3.614 18.761 1.00 85.50 113 THR A CA 1
ATOM 846 C C . THR A 1 113 ? -14.396 -4.052 18.485 1.00 85.50 113 THR A C 1
ATOM 848 O O . THR A 1 113 ? -15.302 -3.718 19.251 1.00 85.50 113 THR A O 1
ATOM 851 N N . LEU A 1 114 ? -14.627 -4.778 17.390 1.00 85.00 114 LEU A N 1
ATOM 852 C CA . LEU A 1 114 ? -15.940 -5.316 17.037 1.00 85.00 114 LEU A CA 1
ATOM 853 C C . LEU A 1 114 ? -16.366 -6.433 17.998 1.00 85.00 114 LEU A C 1
ATOM 855 O O . LEU A 1 114 ? -17.496 -6.403 18.477 1.00 85.00 114 LEU A O 1
ATOM 859 N N . SER A 1 115 ? -15.465 -7.355 18.342 1.00 85.12 115 SER A N 1
ATOM 860 C CA . SER A 1 115 ? -15.734 -8.450 19.281 1.00 85.12 115 SER A CA 1
ATOM 861 C C . SER A 1 115 ? -16.067 -7.941 20.683 1.00 85.12 115 SER A C 1
ATOM 863 O O . SER A 1 115 ? -17.023 -8.410 21.294 1.00 85.12 115 SER A O 1
ATOM 865 N N . LEU A 1 116 ? -15.337 -6.934 21.178 1.00 84.06 116 LEU A N 1
ATOM 866 C CA . LEU A 1 116 ? -15.632 -6.305 22.470 1.00 84.06 116 LEU A CA 1
ATOM 867 C C . LEU A 1 116 ? -16.990 -5.591 22.469 1.00 84.06 116 LEU A C 1
ATOM 869 O O . LEU A 1 116 ? -17.711 -5.651 23.458 1.00 84.06 116 LEU A O 1
ATOM 873 N N . LYS A 1 117 ? -17.356 -4.937 21.359 1.00 80.50 117 LYS A N 1
ATOM 874 C CA . LYS A 1 117 ? -18.661 -4.275 21.203 1.00 80.50 117 LYS A CA 1
ATOM 875 C C . LYS A 1 117 ? -19.812 -5.285 21.135 1.00 80.50 117 LYS A C 1
ATOM 877 O O . LYS A 1 117 ? -20.886 -4.974 21.620 1.00 80.50 117 LYS A O 1
ATOM 882 N N . ALA A 1 118 ? -19.607 -6.444 20.509 1.00 78.31 118 ALA A N 1
ATOM 883 C CA . ALA A 1 118 ? -20.635 -7.473 20.351 1.00 78.31 118 ALA A CA 1
ATOM 884 C C . ALA A 1 118 ? -20.930 -8.249 21.648 1.00 78.31 118 ALA A C 1
ATOM 886 O O . ALA A 1 118 ? -22.015 -8.804 21.783 1.00 78.31 118 ALA A O 1
ATOM 887 N N . ASN A 1 119 ? -19.967 -8.301 22.574 1.00 76.50 119 ASN A N 1
ATOM 888 C CA . ASN A 1 119 ? -20.095 -8.984 23.866 1.00 76.50 119 ASN A CA 1
ATOM 889 C C . ASN A 1 119 ? -20.568 -8.062 25.011 1.00 76.50 119 ASN A C 1
ATOM 891 O O . ASN A 1 119 ? -20.661 -8.508 26.153 1.00 76.50 119 ASN A O 1
ATOM 895 N N . SER A 1 120 ? -20.803 -6.779 24.729 1.00 61.59 120 SER A N 1
ATOM 896 C CA . SER A 1 120 ? -21.303 -5.783 25.683 1.00 61.59 120 SER A CA 1
ATOM 897 C C . SER A 1 120 ? -22.751 -5.434 25.395 1.00 61.59 120 SER A C 1
ATOM 899 O O . SER A 1 120 ? -23.396 -5.000 26.373 1.00 61.59 120 SER A O 1
#

Foldseek 3Di:
DVVVVVVVVVVVLVCLQQVLVVLLVCCVVVVDDPVVLVVSLVVLVCQLCVLVVLLVVLVVVCVVQVWDDDPQWTDRPVDRVSRRSSSVSNVSNVSNVRSNNSSVNNNVSSVVVNVVVVVD

Secondary structure (DSSP, 8-state):
-HHHHHHHHHHHHHHHHHHHHHHHHHHHHTT--HHHHHHHHHHHHHHHHHHHHHHHHHHHHHHHTT-EEETTEEE-SS-HHHHHHHHHHHHGGGGHHHHHHHHHHHHHHHHHHHHHHHT-

Radius of gyration: 18.61 Å; chains: 1; bounding box: 41×29×56 Å

Sequence (120 aa):
MACLVQIFYLALIGGLLLFGPALAVIAIKLALATPVKVFLLGICVFYGISPLLLAWGGLSLAKLFHCQASSITFQCPDQPWLGNLITWMTFAHWGALFTIPSGLLGCIGLLLTLSLKANS

pLDDT: mean 85.13, std 5.31, range [61.59, 92.44]